Protein AF-A0A2J8AF63-F1 (afdb_monomer_lite)

Organism: NCBI:txid47790

Sequence (154 aa):
MLASYPGVWGAGEDTAMAPLTTGINEMLATKGLSDIGALTGFGRRYLADMRRRSQATGWPANRPPLRIVDKMLRNLWLFGYIQLLLPRSCLVHVVRHPLDAALSCYAQPFGYSGVPWAWRLQHIGEQLRMTHALERHWRAQLPRGRLLTLHYEE

Radius of gyration: 17.06 Å; chains: 1; bounding box: 39×38×44 Å

Structure (mmCIF, N/CA/C/O backbone):
data_AF-A0A2J8AF63-F1
#
_entry.id   AF-A0A2J8AF63-F1
#
loop_
_atom_site.group_PDB
_atom_site.id
_atom_site.type_symbol
_atom_site.label_atom_id
_atom_site.label_alt_id
_atom_site.label_comp_id
_atom_site.label_asym_id
_atom_site.label_entity_id
_atom_site.label_seq_id
_atom_site.pdbx_PDB_ins_code
_atom_site.Cartn_x
_atom_site.Cartn_y
_atom_site.Cartn_z
_atom_site.occupancy
_atom_site.B_iso_or_equiv
_atom_site.auth_seq_id
_atom_site.auth_comp_id
_atom_site.auth_asym_id
_atom_site.auth_atom_id
_atom_site.pdbx_PDB_model_num
ATOM 1 N N . MET A 1 1 ? -8.745 4.596 -15.115 1.00 75.00 1 MET A N 1
ATOM 2 C CA . MET A 1 1 ? -8.096 4.992 -13.839 1.00 75.00 1 MET A CA 1
ATOM 3 C C . MET A 1 1 ? -9.198 5.241 -12.813 1.00 75.00 1 MET A C 1
ATOM 5 O O . MET A 1 1 ? -10.107 5.976 -13.145 1.00 75.00 1 MET A O 1
ATOM 9 N N . LEU A 1 2 ? -9.184 4.658 -11.605 1.00 87.00 2 LEU A N 1
ATOM 10 C CA . LEU A 1 2 ? -10.302 4.816 -10.641 1.00 87.00 2 LEU A CA 1
ATOM 11 C C . LEU A 1 2 ? -10.648 6.283 -10.321 1.00 87.00 2 LEU A C 1
ATOM 13 O O . LEU A 1 2 ? -11.809 6.611 -10.113 1.00 87.00 2 LEU A O 1
ATOM 17 N N . ALA A 1 3 ? -9.651 7.168 -10.338 1.00 88.88 3 ALA A N 1
ATOM 18 C CA . ALA A 1 3 ? -9.828 8.601 -10.113 1.00 88.88 3 ALA A CA 1
ATOM 19 C C . ALA A 1 3 ? -10.622 9.332 -11.217 1.00 88.88 3 ALA A C 1
ATOM 21 O O . ALA A 1 3 ? -10.970 10.490 -11.031 1.00 88.88 3 ALA A O 1
ATOM 22 N N . SER A 1 4 ? -10.930 8.687 -12.352 1.00 90.31 4 SER A N 1
ATOM 23 C CA . SER A 1 4 ? -11.811 9.272 -13.373 1.00 90.31 4 SER A CA 1
ATOM 24 C C . SER A 1 4 ? -13.298 9.177 -13.013 1.00 90.31 4 SER A C 1
ATOM 26 O O . SER A 1 4 ? -14.124 9.770 -13.701 1.00 90.31 4 SER A O 1
ATOM 28 N N . TYR A 1 5 ? -13.663 8.420 -11.972 1.00 94.31 5 TYR A N 1
ATOM 29 C CA . TYR A 1 5 ? -15.052 8.290 -11.535 1.00 94.31 5 TYR A CA 1
ATOM 30 C C . TYR A 1 5 ? -15.469 9.462 -10.629 1.00 94.31 5 TYR A C 1
ATOM 32 O O . TYR A 1 5 ? -14.714 9.831 -9.722 1.00 94.31 5 TYR A O 1
ATOM 40 N N . PRO A 1 6 ? -16.687 10.018 -10.796 1.00 94.44 6 PRO A N 1
ATOM 41 C CA . PRO A 1 6 ? -17.195 11.072 -9.924 1.00 94.44 6 PRO A CA 1
ATOM 42 C C . PRO A 1 6 ? -17.147 10.676 -8.444 1.00 94.44 6 PRO A C 1
ATOM 44 O O . PRO A 1 6 ? -17.550 9.578 -8.062 1.00 94.44 6 PRO A O 1
ATOM 47 N N . GLY A 1 7 ? -16.669 11.583 -7.590 1.00 95.00 7 GLY A N 1
ATOM 48 C CA . GLY A 1 7 ? -16.560 11.316 -6.152 1.00 95.00 7 GLY A CA 1
ATOM 49 C C . GLY A 1 7 ? -15.303 10.543 -5.732 1.00 95.00 7 GLY A C 1
ATOM 50 O O . GLY A 1 7 ? -15.144 10.297 -4.537 1.00 95.00 7 GLY A O 1
ATOM 51 N N . VAL A 1 8 ? -14.415 10.159 -6.656 1.00 96.31 8 VAL A N 1
ATOM 52 C CA . VAL A 1 8 ? -13.168 9.448 -6.341 1.00 96.31 8 VAL A CA 1
ATOM 53 C C . VAL A 1 8 ? -11.982 10.399 -6.426 1.00 96.31 8 VAL A C 1
ATOM 55 O O . VAL A 1 8 ? -11.744 11.021 -7.455 1.00 96.31 8 VAL A O 1
ATOM 58 N N . TRP A 1 9 ? -11.199 10.476 -5.354 1.00 95.94 9 TRP A N 1
ATOM 59 C CA . TRP A 1 9 ? -9.924 11.183 -5.357 1.00 95.94 9 TRP A CA 1
ATOM 60 C C . TRP A 1 9 ? -8.765 10.189 -5.433 1.00 95.94 9 TRP A C 1
ATOM 62 O O . TRP A 1 9 ? -8.661 9.282 -4.606 1.00 95.94 9 TRP A O 1
ATOM 72 N N . GLY A 1 10 ? -7.897 10.356 -6.431 1.00 94.44 10 GLY A N 1
ATOM 73 C CA . GLY A 1 10 ? -6.626 9.644 -6.517 1.00 94.44 10 GLY A CA 1
ATOM 74 C C . GLY A 1 10 ? -5.517 10.461 -5.874 1.00 94.44 10 GLY A C 1
ATOM 75 O O . GLY A 1 10 ? -5.203 11.540 -6.362 1.00 94.44 10 GLY A O 1
ATOM 76 N N . ALA A 1 11 ? -4.897 9.927 -4.824 1.00 92.19 11 ALA A N 1
ATOM 77 C CA . ALA A 1 11 ? -3.795 10.585 -4.126 1.00 92.19 11 ALA A CA 1
ATOM 78 C C . ALA A 1 11 ? -2.475 10.578 -4.922 1.00 92.19 11 ALA A C 1
ATOM 80 O O . ALA A 1 11 ? -1.512 11.220 -4.523 1.00 92.19 11 ALA A O 1
ATOM 81 N N . GLY A 1 12 ? -2.416 9.857 -6.047 1.00 86.06 12 GLY A N 1
ATOM 82 C CA . GLY A 1 12 ? -1.170 9.649 -6.783 1.00 86.06 12 GLY A CA 1
ATOM 83 C C . GLY A 1 12 ? -0.205 8.755 -6.003 1.00 86.06 12 GLY A C 1
ATOM 84 O O . GLY A 1 12 ? -0.650 7.921 -5.216 1.00 86.06 12 GLY A O 1
ATOM 85 N N . GLU A 1 13 ? 1.099 8.922 -6.242 1.00 78.50 13 GLU A N 1
ATOM 86 C CA . GLU A 1 13 ? 2.181 8.176 -5.574 1.00 78.50 13 GLU A CA 1
ATOM 87 C C . GLU A 1 13 ? 2.565 8.790 -4.230 1.00 78.50 13 GLU A C 1
ATOM 89 O O . GLU A 1 13 ? 3.711 9.171 -3.996 1.00 78.50 13 GLU A O 1
ATOM 94 N N . ASP A 1 14 ? 1.579 8.891 -3.347 1.00 73.06 14 ASP A N 1
ATOM 95 C CA . ASP A 1 14 ? 1.712 9.606 -2.089 1.00 73.06 14 ASP A CA 1
ATOM 96 C C . ASP A 1 14 ? 1.568 8.672 -0.888 1.00 73.06 14 ASP A C 1
ATOM 98 O O . ASP A 1 14 ? 0.550 8.019 -0.671 1.00 73.06 14 ASP A O 1
ATOM 102 N N . THR A 1 15 ? 2.630 8.600 -0.097 1.00 71.31 15 THR A N 1
ATOM 103 C CA . THR A 1 15 ? 2.871 7.527 0.864 1.00 71.31 15 THR A CA 1
ATOM 104 C C . THR A 1 15 ? 2.406 7.953 2.254 1.00 71.31 15 THR A C 1
ATOM 106 O O . THR A 1 15 ? 3.199 7.978 3.187 1.00 71.31 15 THR A O 1
ATOM 109 N N . ALA A 1 16 ? 1.138 8.309 2.457 1.00 88.44 16 ALA A N 1
ATOM 110 C CA . ALA A 1 16 ? 0.694 8.729 3.797 1.00 88.44 16 ALA A CA 1
ATOM 111 C C . ALA A 1 16 ? 0.795 7.599 4.848 1.00 88.44 16 ALA A C 1
ATOM 113 O O . ALA A 1 16 ? 0.809 7.860 6.050 1.00 88.44 16 ALA A O 1
ATOM 114 N N . MET A 1 17 ? 0.900 6.337 4.410 1.00 91.69 17 MET A N 1
ATOM 115 C CA . MET A 1 17 ? 1.058 5.179 5.295 1.00 91.69 17 MET A CA 1
ATOM 116 C C . MET A 1 17 ? 2.491 5.010 5.824 1.00 91.69 17 MET A C 1
ATOM 118 O O . MET A 1 17 ? 2.672 4.727 7.006 1.00 91.69 17 MET A O 1
ATOM 122 N N . ALA A 1 18 ? 3.517 5.188 4.983 1.00 90.06 18 ALA A N 1
ATOM 123 C CA . ALA A 1 18 ? 4.900 4.875 5.361 1.00 90.06 18 ALA A CA 1
ATOM 124 C C . ALA A 1 18 ? 5.425 5.705 6.558 1.00 90.06 18 ALA A C 1
ATOM 126 O O . ALA A 1 18 ? 6.013 5.115 7.456 1.00 90.06 18 ALA A O 1
ATOM 127 N N . PRO A 1 19 ? 5.159 7.021 6.678 1.00 91.56 19 PRO A N 1
ATOM 128 C CA . PRO A 1 19 ? 5.552 7.804 7.851 1.00 91.56 19 PRO A CA 1
ATOM 129 C C . PRO A 1 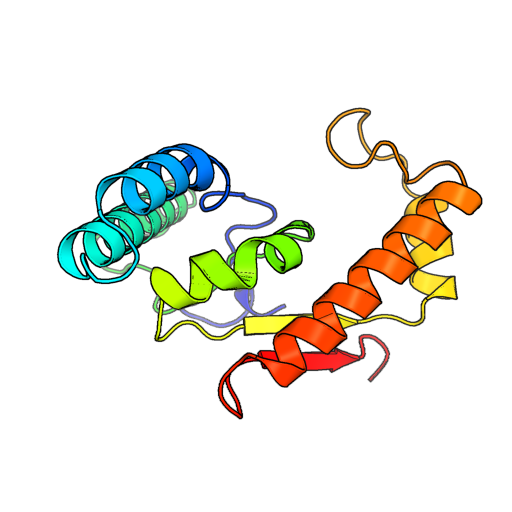19 ? 4.942 7.316 9.171 1.00 91.56 19 PRO A C 1
ATOM 131 O O . PRO A 1 19 ? 5.455 7.635 10.239 1.00 91.56 19 PRO A O 1
ATOM 134 N N . LEU A 1 20 ? 3.847 6.549 9.126 1.00 93.69 20 LEU A N 1
ATOM 135 C CA . LEU A 1 20 ? 3.208 6.023 10.329 1.00 93.69 20 LEU A CA 1
ATOM 136 C C . LEU A 1 20 ? 3.881 4.743 10.839 1.00 93.69 20 LEU A C 1
ATOM 138 O O . LEU A 1 20 ? 3.693 4.407 12.007 1.00 93.69 20 LEU A O 1
ATOM 142 N N . THR A 1 21 ? 4.659 4.031 10.013 1.00 93.38 21 THR A N 1
ATOM 143 C CA . THR A 1 21 ? 5.142 2.678 10.345 1.00 93.38 21 THR A CA 1
ATOM 144 C C . THR A 1 21 ? 6.043 2.650 11.569 1.00 93.38 21 THR A C 1
ATOM 146 O O . THR A 1 21 ? 5.925 1.726 12.366 1.00 93.38 21 THR A O 1
ATOM 149 N N . THR A 1 22 ? 6.893 3.663 11.770 1.00 94.56 22 THR A N 1
ATOM 150 C CA . THR A 1 22 ? 7.767 3.746 12.954 1.00 94.56 22 THR A CA 1
ATOM 151 C C . THR A 1 22 ? 6.946 3.795 14.239 1.00 94.56 22 THR A C 1
ATOM 153 O O . THR A 1 22 ? 7.096 2.928 15.095 1.00 94.56 22 THR A O 1
ATOM 156 N N . GLY A 1 23 ? 5.995 4.730 14.332 1.00 95.25 23 GLY A N 1
ATOM 157 C CA . GLY A 1 23 ? 5.140 4.846 15.515 1.00 95.25 23 GLY A CA 1
ATOM 158 C C . GLY A 1 23 ? 4.220 3.637 15.708 1.00 95.25 23 GLY A C 1
ATOM 159 O O . GLY A 1 23 ? 3.923 3.261 16.840 1.00 95.25 23 GLY A O 1
ATOM 160 N N . ILE A 1 24 ? 3.772 2.997 14.619 1.00 95.38 24 ILE A N 1
ATOM 161 C CA . ILE A 1 24 ? 3.006 1.747 14.718 1.00 95.38 24 ILE A CA 1
ATOM 162 C C . ILE A 1 24 ? 3.887 0.640 15.303 1.00 95.38 24 ILE A C 1
ATOM 164 O O . ILE A 1 24 ? 3.432 -0.065 16.195 1.00 95.38 24 ILE A O 1
ATOM 168 N N . ASN A 1 25 ? 5.133 0.500 14.849 1.00 95.94 25 ASN A N 1
ATOM 169 C CA . ASN A 1 25 ? 6.056 -0.517 15.353 1.00 95.94 25 ASN A CA 1
ATOM 170 C C . ASN A 1 25 ? 6.389 -0.312 16.831 1.00 95.94 25 ASN A C 1
ATOM 172 O O . ASN A 1 25 ? 6.358 -1.276 17.589 1.00 95.94 25 ASN A O 1
ATOM 176 N N . GLU A 1 26 ? 6.637 0.925 17.260 1.00 96.12 26 GLU A N 1
ATOM 177 C CA . GLU A 1 26 ? 6.834 1.255 18.678 1.00 96.12 26 GLU A CA 1
ATOM 178 C C . GLU A 1 26 ? 5.602 0.895 19.518 1.00 96.12 26 GLU A C 1
ATOM 180 O O . GLU A 1 26 ? 5.709 0.285 20.585 1.00 96.12 26 GLU A O 1
ATOM 185 N N . MET A 1 27 ? 4.411 1.225 19.015 1.00 95.25 27 MET A N 1
ATOM 186 C CA . MET A 1 27 ? 3.157 0.880 19.677 1.00 95.25 27 MET A CA 1
ATOM 187 C C . MET A 1 27 ? 2.967 -0.641 19.762 1.00 95.25 27 MET A C 1
ATOM 189 O O . MET A 1 27 ? 2.658 -1.155 20.834 1.00 95.25 27 MET A O 1
ATOM 193 N N . LEU A 1 28 ? 3.212 -1.378 18.677 1.00 94.81 28 LEU A N 1
ATOM 194 C CA . LEU A 1 28 ? 3.114 -2.839 18.655 1.00 94.81 28 LEU A CA 1
ATOM 195 C C . LEU A 1 28 ? 4.137 -3.502 19.584 1.00 94.81 28 LEU A C 1
ATOM 197 O O . LEU A 1 28 ? 3.799 -4.478 20.246 1.00 94.81 28 LEU A O 1
ATOM 201 N N . ALA A 1 29 ? 5.357 -2.970 19.670 1.00 95.12 29 ALA A N 1
ATOM 202 C CA . ALA A 1 29 ? 6.404 -3.501 20.540 1.00 95.12 29 ALA A CA 1
ATOM 203 C C . ALA A 1 29 ? 6.082 -3.325 22.031 1.00 95.12 29 ALA A C 1
ATOM 205 O O . ALA A 1 29 ? 6.464 -4.157 22.848 1.00 95.12 29 ALA A O 1
ATOM 206 N N . THR A 1 30 ? 5.376 -2.250 22.389 1.00 94.50 30 THR A N 1
ATOM 207 C CA . THR A 1 30 ? 5.062 -1.919 23.788 1.00 94.50 30 THR A CA 1
ATOM 208 C C . THR A 1 30 ? 3.711 -2.454 24.248 1.00 94.50 30 THR A C 1
ATOM 210 O O . THR A 1 30 ? 3.566 -2.831 25.408 1.00 94.50 30 THR A O 1
ATOM 213 N N . LYS A 1 31 ? 2.715 -2.488 23.359 1.00 92.25 31 LYS A N 1
ATOM 214 C CA . LYS A 1 31 ? 1.321 -2.804 23.706 1.00 92.25 31 LYS A CA 1
ATOM 215 C C . LYS A 1 31 ? 0.749 -4.027 22.995 1.00 92.25 31 LYS A C 1
ATOM 217 O O . LYS A 1 31 ? -0.324 -4.500 23.368 1.00 92.25 31 LYS A O 1
ATOM 222 N N . GLY A 1 32 ? 1.438 -4.535 21.976 1.00 92.44 32 GLY A N 1
ATOM 223 C CA . GLY A 1 32 ? 0.968 -5.652 21.166 1.00 92.44 32 GLY A CA 1
ATOM 224 C C . GLY A 1 32 ? -0.233 -5.316 20.277 1.00 92.44 32 GLY A C 1
ATOM 225 O O . GLY A 1 32 ? -0.669 -4.173 20.148 1.00 92.44 32 GLY A O 1
ATOM 226 N N . LEU A 1 33 ? -0.780 -6.354 19.642 1.00 91.94 33 LEU A N 1
ATOM 227 C CA . LEU A 1 33 ? -1.899 -6.244 18.695 1.00 91.94 33 LEU A CA 1
ATOM 228 C C . LEU A 1 33 ? -3.267 -6.043 19.371 1.00 91.94 33 LEU A C 1
ATOM 230 O O . LEU A 1 33 ? -4.237 -5.714 18.692 1.00 91.94 33 LEU A O 1
ATOM 234 N N . SER A 1 34 ? -3.364 -6.245 20.687 1.00 92.50 34 SER A N 1
ATOM 235 C CA . SER A 1 34 ? -4.621 -6.152 21.438 1.00 92.50 34 SER A CA 1
ATOM 236 C C . SER A 1 34 ? -5.081 -4.717 21.708 1.00 92.50 34 SER A C 1
ATOM 238 O O . SER A 1 34 ? -6.255 -4.516 22.018 1.00 92.50 34 SER A O 1
ATOM 240 N N . ASP A 1 35 ? -4.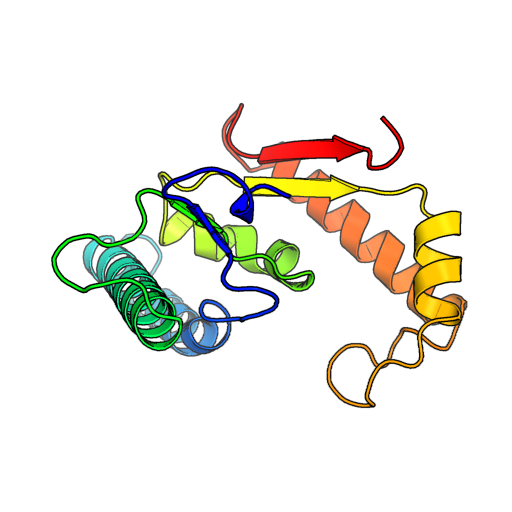210 -3.707 21.572 1.00 93.50 35 ASP A N 1
ATOM 241 C CA . ASP A 1 35 ? -4.606 -2.297 21.710 1.00 93.50 35 ASP A CA 1
ATOM 242 C C . ASP A 1 35 ? -5.294 -1.786 20.426 1.00 93.50 35 ASP A C 1
ATOM 244 O O . ASP A 1 35 ? -4.750 -1.026 19.617 1.00 93.50 35 ASP A O 1
ATOM 248 N N . ILE A 1 36 ? -6.547 -2.214 20.248 1.00 92.00 36 ILE A N 1
ATOM 249 C CA . ILE A 1 36 ? -7.413 -1.819 19.127 1.00 92.00 36 ILE A CA 1
ATOM 250 C C . ILE A 1 36 ? -7.619 -0.295 19.101 1.00 92.00 36 ILE A C 1
ATOM 252 O O . ILE A 1 36 ? -7.743 0.301 18.025 1.00 92.00 36 ILE A O 1
ATOM 256 N N . GLY A 1 37 ? -7.639 0.354 20.271 1.00 94.44 37 GLY A N 1
ATOM 257 C CA . GLY A 1 37 ? -7.785 1.803 20.395 1.00 94.44 37 GLY A CA 1
ATOM 258 C C . GLY A 1 37 ? -6.616 2.547 19.754 1.00 94.44 37 GLY A C 1
ATOM 259 O O . GLY A 1 37 ? -6.831 3.463 18.952 1.00 94.44 37 GLY A O 1
ATOM 260 N N . ALA A 1 38 ? -5.386 2.112 20.033 1.00 94.62 38 ALA A N 1
ATOM 261 C CA . ALA A 1 38 ? -4.187 2.677 19.428 1.00 94.62 38 ALA A CA 1
ATOM 262 C C . ALA A 1 38 ? -4.142 2.453 17.909 1.00 94.62 38 ALA A C 1
ATOM 264 O O . ALA A 1 38 ? -3.921 3.415 17.164 1.00 94.62 38 ALA A O 1
ATOM 265 N N . LEU A 1 39 ? -4.426 1.234 17.433 1.00 94.75 39 LEU A N 1
ATOM 266 C CA . LEU A 1 39 ? -4.504 0.913 15.998 1.00 94.75 39 LEU A CA 1
ATOM 267 C C . LEU A 1 39 ? -5.540 1.781 15.269 1.00 94.75 39 LEU A C 1
ATOM 269 O O . LEU A 1 39 ? -5.240 2.405 14.247 1.00 94.75 39 LEU A O 1
ATOM 273 N N . THR A 1 40 ? -6.737 1.903 15.847 1.00 94.81 40 THR A N 1
ATOM 274 C CA . THR A 1 40 ? -7.801 2.775 15.328 1.00 94.81 40 THR A CA 1
ATOM 275 C C . THR A 1 40 ? -7.353 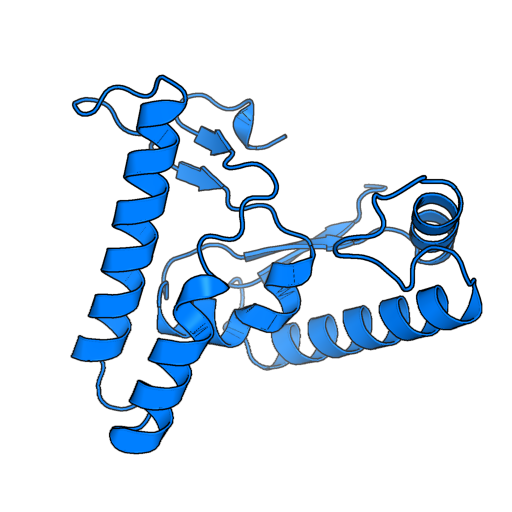4.238 15.304 1.00 94.81 40 THR A C 1
ATOM 277 O O . THR A 1 40 ? -7.660 4.973 14.363 1.00 94.81 40 THR A O 1
ATOM 280 N N . GLY A 1 41 ? -6.592 4.674 16.310 1.00 96.38 41 GLY A N 1
ATOM 281 C CA . GLY A 1 41 ? -5.988 6.003 16.366 1.00 96.38 41 GLY A CA 1
ATOM 282 C C . GLY A 1 41 ? -5.052 6.284 15.187 1.00 96.38 41 GLY A C 1
ATOM 283 O O . GLY A 1 41 ? -5.161 7.342 14.564 1.00 96.38 41 GLY A O 1
ATOM 284 N N . PHE A 1 42 ? -4.181 5.336 14.826 1.00 97.00 42 PHE A N 1
ATOM 285 C CA . PHE A 1 42 ? -3.337 5.459 13.632 1.00 97.00 42 PHE A CA 1
ATOM 286 C C . PHE A 1 42 ? -4.161 5.495 12.339 1.00 97.00 42 PHE A C 1
ATOM 288 O O . PHE A 1 42 ? -3.917 6.359 11.496 1.00 97.00 42 PHE A O 1
ATOM 295 N N . GLY A 1 43 ? -5.176 4.634 12.201 1.00 96.56 43 GLY A N 1
ATOM 296 C CA . GLY A 1 43 ? -6.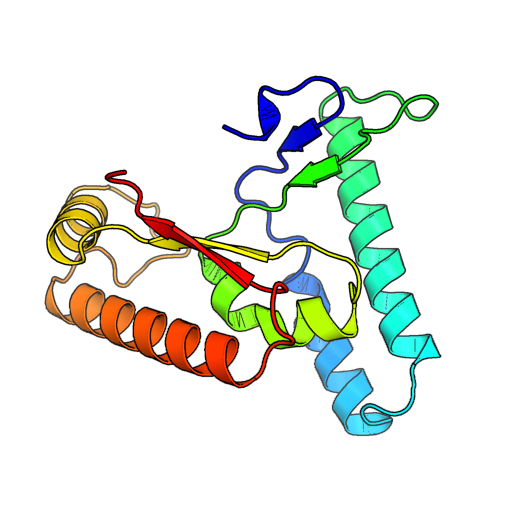082 4.653 11.046 1.00 96.56 43 GLY A CA 1
ATOM 297 C C . GLY A 1 43 ? -6.798 5.999 10.879 1.00 96.56 43 GLY A C 1
ATOM 298 O O . GLY A 1 43 ? -6.868 6.546 9.777 1.00 96.56 43 GLY A O 1
ATOM 299 N N . ARG A 1 44 ? -7.260 6.603 11.984 1.00 96.31 44 ARG A N 1
ATOM 300 C CA . ARG A 1 44 ? -7.856 7.951 11.980 1.00 96.31 44 ARG A CA 1
ATOM 301 C C . ARG A 1 44 ? -6.857 9.025 11.554 1.00 96.31 44 ARG A C 1
ATOM 303 O O . ARG A 1 44 ? -7.231 9.897 10.775 1.00 96.31 44 ARG A O 1
ATOM 310 N N . ARG A 1 45 ? -5.604 8.962 12.025 1.00 96.50 45 ARG A N 1
ATOM 311 C CA . ARG A 1 45 ? -4.546 9.901 11.608 1.00 96.50 45 ARG A CA 1
ATOM 312 C C . ARG A 1 45 ? -4.252 9.802 10.115 1.00 96.50 45 ARG A C 1
ATOM 314 O O . ARG A 1 45 ? -4.218 10.837 9.457 1.00 96.50 45 ARG A O 1
ATOM 321 N N . TYR A 1 46 ? -4.125 8.584 9.588 1.00 96.44 46 TYR A N 1
ATOM 322 C CA . TYR A 1 46 ? -3.971 8.347 8.152 1.00 96.44 46 TYR A CA 1
ATOM 323 C C . TYR A 1 46 ? -5.130 8.969 7.357 1.00 96.44 46 TYR A C 1
ATOM 325 O O . TYR A 1 46 ? -4.911 9.770 6.454 1.00 96.44 46 TYR A O 1
ATOM 333 N N . LEU A 1 47 ? -6.382 8.676 7.733 1.00 95.12 47 LEU A N 1
ATOM 334 C CA . LEU A 1 47 ? -7.556 9.205 7.029 1.00 95.12 47 LEU A CA 1
ATOM 335 C C . LEU A 1 47 ? -7.669 10.731 7.126 1.00 95.12 47 LEU A C 1
ATOM 337 O O . LEU A 1 47 ? -8.094 11.373 6.166 1.00 95.12 47 LEU A O 1
ATOM 341 N N . ALA A 1 48 ? -7.310 11.318 8.268 1.00 94.81 48 ALA A N 1
ATOM 342 C CA . ALA A 1 48 ? -7.276 12.766 8.432 1.00 94.81 48 ALA A CA 1
ATOM 343 C C . ALA A 1 48 ? -6.237 13.406 7.501 1.00 94.81 48 ALA A C 1
ATOM 345 O O . ALA A 1 48 ? -6.535 14.419 6.871 1.00 94.81 48 ALA A O 1
ATOM 346 N N . ASP A 1 49 ? -5.056 12.798 7.369 1.00 95.31 49 ASP A N 1
ATOM 347 C CA . ASP A 1 49 ? -4.016 13.269 6.455 1.00 95.31 49 ASP A CA 1
ATOM 348 C C . ASP A 1 49 ? -4.449 13.179 4.989 1.00 95.31 49 ASP A C 1
ATOM 350 O O . ASP A 1 49 ? -4.408 14.174 4.269 1.00 95.31 49 ASP A O 1
ATOM 354 N N . MET A 1 50 ? -4.993 12.033 4.576 1.00 95.56 50 MET A N 1
ATOM 355 C CA . MET A 1 50 ? -5.508 11.848 3.217 1.00 95.56 50 MET A CA 1
ATOM 356 C C . MET A 1 50 ? -6.640 12.828 2.883 1.00 95.56 50 MET A C 1
ATOM 358 O O . MET A 1 50 ? -6.698 13.358 1.776 1.00 95.56 50 MET A O 1
ATOM 362 N N . ARG A 1 51 ? -7.521 13.140 3.844 1.00 94.69 51 ARG A N 1
ATOM 363 C CA . ARG A 1 51 ? -8.563 14.163 3.660 1.00 94.69 51 ARG A CA 1
ATOM 364 C C . ARG A 1 51 ? -7.972 15.557 3.477 1.00 94.69 51 ARG A C 1
ATOM 366 O O . ARG A 1 51 ? -8.388 16.247 2.549 1.00 94.69 51 ARG A O 1
ATOM 373 N N . ARG A 1 52 ? -6.995 15.959 4.298 1.00 94.69 52 ARG A N 1
ATOM 374 C CA . ARG A 1 52 ? -6.307 17.253 4.131 1.00 94.69 52 ARG A CA 1
ATOM 375 C C . ARG A 1 52 ? -5.649 17.362 2.758 1.00 94.69 52 ARG A C 1
ATOM 377 O O . ARG A 1 52 ? -5.809 18.374 2.085 1.00 94.69 52 ARG A O 1
ATOM 384 N N . ARG A 1 53 ? -4.969 16.305 2.310 1.00 94.31 53 ARG A N 1
ATOM 385 C CA . ARG A 1 53 ? -4.351 16.254 0.977 1.00 94.31 53 ARG A CA 1
ATOM 386 C C . ARG A 1 53 ? -5.391 16.378 -0.134 1.00 94.31 53 ARG A C 1
ATOM 388 O O . ARG A 1 53 ? -5.207 17.179 -1.042 1.00 94.31 53 ARG A O 1
ATOM 395 N N . SER A 1 54 ? -6.527 15.684 -0.021 1.00 95.56 54 SER A N 1
ATOM 396 C CA . SER A 1 54 ? -7.617 15.832 -0.995 1.00 95.56 54 SER A CA 1
ATOM 397 C C . SER A 1 54 ? -8.111 17.278 -1.093 1.00 95.56 54 SER A C 1
ATOM 399 O O . SER A 1 54 ? -8.300 17.791 -2.198 1.00 95.56 54 SER A O 1
ATOM 401 N N . GLN A 1 55 ? -8.224 17.972 0.044 1.00 95.50 55 GLN A N 1
ATOM 402 C CA . GLN A 1 55 ? -8.636 19.374 0.087 1.00 95.50 55 GLN A CA 1
ATOM 403 C C . GLN A 1 55 ? -7.617 20.298 -0.575 1.00 95.50 55 GLN A C 1
ATOM 405 O O . GLN A 1 55 ? -8.001 21.173 -1.347 1.00 95.50 55 GLN A O 1
ATOM 410 N N . ALA A 1 56 ? -6.323 20.055 -0.353 1.00 94.25 56 ALA A N 1
ATOM 411 C CA . ALA A 1 56 ? -5.249 20.799 -1.009 1.00 94.25 56 ALA A CA 1
ATOM 412 C C . ALA A 1 56 ? -5.266 20.648 -2.544 1.00 94.25 56 ALA A C 1
ATOM 414 O O . ALA A 1 56 ? -4.789 21.529 -3.251 1.00 94.25 56 ALA A O 1
ATOM 415 N N . THR A 1 57 ? -5.859 19.569 -3.066 1.00 92.94 57 THR A N 1
ATOM 416 C CA . THR A 1 57 ? -6.066 19.356 -4.512 1.00 92.94 57 THR A CA 1
ATOM 417 C C . THR A 1 57 ? -7.421 19.856 -5.035 1.00 92.94 57 THR A C 1
ATOM 419 O O . THR A 1 57 ? -7.797 19.539 -6.161 1.00 92.94 57 THR A O 1
ATOM 422 N N . GLY A 1 58 ? -8.169 20.622 -4.233 1.00 94.00 58 GLY A N 1
ATOM 423 C CA . GLY A 1 58 ? -9.411 21.281 -4.651 1.00 94.00 58 GLY A CA 1
ATOM 424 C C . GLY A 1 58 ? -10.711 20.600 -4.213 1.00 94.00 58 GLY A C 1
ATOM 425 O O . GLY A 1 58 ? -11.786 21.070 -4.584 1.00 94.00 58 GLY A O 1
ATOM 426 N N . TRP A 1 59 ? -10.665 19.527 -3.411 1.00 95.44 59 TRP A N 1
ATOM 427 C CA . TRP A 1 59 ? -11.889 18.948 -2.841 1.00 95.44 59 TRP A CA 1
ATOM 428 C C . TRP A 1 59 ? -12.428 19.811 -1.691 1.00 95.44 59 TRP A C 1
ATOM 430 O O . TRP A 1 59 ? -11.721 20.051 -0.713 1.00 95.44 59 TRP A O 1
ATOM 440 N N . PRO A 1 60 ? -13.688 20.262 -1.733 1.00 94.44 60 PRO A N 1
ATOM 441 C CA . PRO A 1 60 ? -14.215 21.133 -0.693 1.00 94.44 60 PRO A CA 1
ATOM 442 C C . PRO A 1 60 ? -14.480 20.358 0.608 1.00 94.44 60 PRO A C 1
ATOM 444 O O . PRO A 1 60 ? -14.922 19.208 0.604 1.00 94.44 60 PRO A O 1
ATOM 447 N N . ALA A 1 61 ? -14.246 21.001 1.756 1.00 91.44 61 ALA A N 1
ATOM 448 C CA . ALA A 1 61 ? -14.372 20.358 3.067 1.00 91.44 61 ALA A CA 1
ATO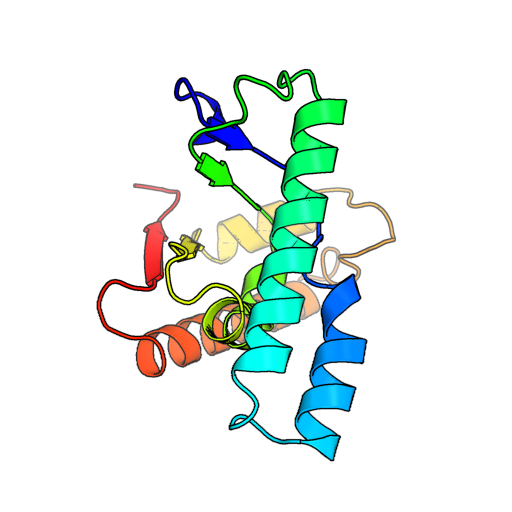M 449 C C . ALA A 1 61 ? -15.801 19.877 3.387 1.00 91.44 61 ALA A C 1
ATOM 451 O O . ALA A 1 61 ? -15.969 18.861 4.059 1.00 91.44 61 ALA A O 1
ATOM 452 N N . ASN A 1 62 ? -16.821 20.575 2.879 1.00 94.06 62 ASN A N 1
ATOM 453 C CA . ASN A 1 62 ? -18.233 20.214 3.034 1.00 94.06 62 ASN A CA 1
ATOM 454 C C . ASN A 1 62 ? -18.705 19.126 2.049 1.00 94.06 62 ASN A C 1
ATOM 456 O O . ASN A 1 62 ? -19.805 18.601 2.205 1.00 94.06 62 ASN A O 1
ATOM 460 N N . ARG A 1 63 ? -17.891 18.770 1.049 1.00 94.50 63 ARG A N 1
ATOM 461 C CA . ARG A 1 63 ? -18.167 17.690 0.095 1.00 94.50 63 ARG A CA 1
ATOM 462 C C . ARG A 1 63 ? -16.863 16.945 -0.236 1.00 94.50 63 ARG A C 1
ATOM 464 O O . ARG A 1 63 ? -16.355 17.059 -1.353 1.00 94.50 63 ARG A O 1
ATOM 471 N N . PRO A 1 64 ? -16.305 16.197 0.736 1.00 94.56 64 PRO A N 1
ATOM 472 C CA . PRO A 1 64 ? -15.084 15.424 0.536 1.00 94.56 64 PRO A CA 1
ATOM 473 C C . PRO A 1 64 ? -15.310 14.273 -0.459 1.00 94.56 64 PRO A C 1
ATOM 475 O O . PRO A 1 64 ? -16.459 13.898 -0.724 1.00 94.56 64 PRO A O 1
ATOM 478 N N . PRO A 1 65 ? -14.234 13.662 -0.985 1.00 95.94 65 PRO A N 1
ATOM 479 C CA . PRO A 1 65 ? -14.365 12.514 -1.871 1.00 95.94 65 PRO A CA 1
ATOM 480 C C . PRO A 1 65 ? -15.051 11.334 -1.170 1.00 95.94 65 PRO A C 1
ATOM 482 O O . PRO A 1 65 ? -14.793 11.028 -0.004 1.00 95.94 65 PRO A O 1
ATOM 485 N N . LEU A 1 66 ? -15.907 10.632 -1.915 1.00 95.50 66 LEU A N 1
ATOM 486 C CA . LEU A 1 66 ? -16.600 9.415 -1.482 1.00 95.50 66 LEU A CA 1
ATOM 487 C C . LEU A 1 66 ? -15.643 8.222 -1.362 1.00 95.50 66 LEU A C 1
ATOM 489 O O . LEU A 1 66 ? -15.890 7.287 -0.589 1.00 95.50 66 LEU A O 1
ATOM 493 N N . ARG A 1 67 ? -14.568 8.226 -2.158 1.00 95.19 67 ARG A N 1
ATOM 494 C CA . ARG A 1 67 ? -13.503 7.219 -2.153 1.00 95.19 67 ARG A CA 1
ATOM 495 C C . ARG A 1 67 ? -12.147 7.890 -2.320 1.00 95.19 67 ARG A C 1
ATOM 497 O O . ARG A 1 67 ? -11.996 8.807 -3.119 1.00 95.19 67 ARG A O 1
ATOM 504 N N . ILE A 1 68 ? -11.167 7.381 -1.585 1.00 94.75 68 ILE A N 1
ATOM 505 C CA . ILE A 1 68 ? -9.767 7.789 -1.669 1.00 94.75 68 ILE A CA 1
ATOM 506 C C . ILE A 1 68 ? -8.981 6.602 -2.214 1.00 94.75 68 ILE A C 1
ATOM 508 O O . ILE A 1 68 ? -9.113 5.493 -1.695 1.00 94.75 68 ILE A O 1
ATOM 512 N N . VAL A 1 69 ? -8.181 6.839 -3.248 1.00 94.44 69 VAL A N 1
ATOM 513 C CA . VAL A 1 69 ? -7.280 5.846 -3.835 1.00 94.44 69 VAL A CA 1
ATOM 514 C C . VAL A 1 69 ? -5.848 6.246 -3.509 1.00 94.44 69 VAL A C 1
ATOM 516 O O . VAL A 1 69 ? -5.322 7.198 -4.080 1.00 94.44 69 VAL A O 1
ATOM 519 N N . ASP A 1 70 ? -5.231 5.506 -2.592 1.00 93.56 70 ASP A N 1
ATOM 520 C CA . ASP A 1 70 ? -3.795 5.559 -2.305 1.00 93.56 70 ASP A CA 1
ATOM 521 C C . ASP A 1 70 ? -3.081 4.573 -3.237 1.00 93.56 70 ASP A C 1
ATOM 523 O O . ASP A 1 70 ? -3.218 3.352 -3.101 1.00 93.56 70 ASP A O 1
ATOM 527 N N . LYS A 1 71 ? -2.383 5.106 -4.242 1.00 90.44 71 LYS A N 1
ATOM 528 C CA . LYS A 1 71 ? -1.705 4.318 -5.272 1.00 90.44 71 LYS A CA 1
ATOM 529 C C . LYS A 1 71 ? -0.214 4.435 -5.055 1.00 90.44 71 LYS A C 1
ATOM 531 O O . LYS A 1 71 ? 0.407 5.398 -5.475 1.00 90.44 71 LYS A O 1
ATOM 536 N N . MET A 1 72 ? 0.399 3.404 -4.499 1.00 88.75 72 MET A N 1
ATOM 537 C CA . MET A 1 72 ? 1.842 3.403 -4.335 1.00 88.75 72 MET A CA 1
ATOM 538 C C . MET A 1 72 ? 2.407 2.001 -4.511 1.00 88.75 72 MET A C 1
ATOM 540 O O . MET A 1 72 ? 1.933 1.053 -3.886 1.00 88.75 72 MET A O 1
ATOM 544 N N . LEU A 1 73 ? 3.458 1.875 -5.327 1.00 86.00 73 LEU A N 1
ATOM 545 C CA . LEU A 1 73 ? 4.090 0.584 -5.612 1.00 86.00 73 LEU A CA 1
ATOM 546 C C . LEU A 1 73 ? 4.521 -0.134 -4.324 1.00 86.00 73 LEU A C 1
ATOM 548 O O . LEU A 1 73 ? 4.347 -1.343 -4.193 1.00 86.00 73 LEU A O 1
ATOM 552 N N . ARG A 1 74 ? 5.022 0.620 -3.336 1.00 87.69 74 ARG A N 1
ATOM 553 C CA . ARG A 1 74 ? 5.512 0.064 -2.067 1.00 87.69 74 ARG A CA 1
ATOM 554 C C . ARG A 1 74 ? 4.413 -0.314 -1.066 1.00 87.69 74 ARG A C 1
ATOM 556 O O . ARG A 1 74 ? 4.733 -0.891 -0.029 1.00 87.69 74 ARG A O 1
ATOM 563 N N . ASN A 1 75 ? 3.132 -0.079 -1.364 1.00 91.62 75 ASN A N 1
ATOM 564 C CA . ASN A 1 75 ? 2.051 -0.451 -0.444 1.00 91.62 75 ASN A CA 1
ATOM 565 C C . ASN A 1 75 ? 1.965 -1.967 -0.218 1.00 91.62 75 ASN A C 1
ATOM 567 O O . ASN A 1 75 ? 1.535 -2.375 0.856 1.00 91.62 75 ASN A O 1
ATOM 571 N N . LEU A 1 76 ? 2.440 -2.802 -1.154 1.00 92.44 76 LEU A N 1
ATOM 572 C CA . LEU A 1 76 ? 2.475 -4.263 -0.989 1.00 92.44 76 LEU A CA 1
ATOM 573 C C . LEU A 1 76 ? 3.247 -4.709 0.269 1.00 92.44 76 LEU A C 1
ATOM 575 O O . LEU A 1 76 ? 2.849 -5.663 0.931 1.00 92.44 76 LEU A O 1
ATOM 579 N N . TRP A 1 77 ? 4.316 -4.001 0.643 1.00 92.50 77 TRP A N 1
ATOM 580 C CA . TRP A 1 77 ? 5.079 -4.272 1.870 1.00 92.50 77 TRP A CA 1
ATOM 581 C C . TRP A 1 77 ? 4.318 -3.862 3.134 1.00 92.50 77 TRP A C 1
ATOM 583 O O . TRP A 1 77 ? 4.630 -4.323 4.226 1.00 92.50 77 TRP A O 1
ATOM 593 N N . LEU A 1 78 ? 3.312 -3.000 2.987 1.00 93.94 78 LEU A N 1
ATOM 594 C CA . LEU A 1 78 ? 2.559 -2.402 4.082 1.00 93.94 78 LEU A CA 1
ATOM 595 C C . LEU A 1 78 ? 1.155 -2.994 4.242 1.00 93.94 78 LEU A C 1
ATOM 597 O O . LEU A 1 78 ? 0.397 -2.518 5.085 1.00 93.94 78 LEU A O 1
ATOM 601 N N . PHE A 1 79 ? 0.788 -4.030 3.478 1.00 94.06 79 PHE A N 1
ATOM 602 C CA . PHE A 1 79 ? -0.552 -4.626 3.541 1.00 94.06 79 PHE A CA 1
ATOM 603 C C . PHE A 1 79 ? -0.927 -5.075 4.955 1.00 94.06 79 PHE A C 1
ATOM 605 O O . PHE A 1 79 ? -2.049 -4.804 5.373 1.00 94.06 79 PHE A O 1
ATOM 612 N N . GLY A 1 80 ? 0.001 -5.652 5.724 1.00 92.56 80 GLY A N 1
ATOM 613 C CA . GLY A 1 80 ? -0.234 -5.995 7.132 1.00 92.56 80 GLY A CA 1
ATOM 614 C C . GLY A 1 80 ? -0.671 -4.791 7.974 1.00 92.56 80 GLY A C 1
ATOM 615 O O . GLY A 1 80 ? -1.698 -4.851 8.648 1.00 92.56 80 GLY A O 1
ATOM 616 N N . TYR A 1 81 ? 0.032 -3.659 7.867 1.00 94.25 81 TYR A N 1
ATOM 617 C CA . TYR A 1 81 ? -0.374 -2.417 8.532 1.00 94.25 81 TYR A CA 1
ATOM 618 C C . TYR A 1 81 ? -1.732 -1.931 8.021 1.00 94.25 81 TYR A C 1
ATOM 620 O O . TYR A 1 81 ? -2.626 -1.649 8.812 1.00 94.25 81 TYR A O 1
ATOM 628 N N . ILE A 1 82 ? -1.935 -1.888 6.702 1.00 94.19 82 ILE A N 1
ATOM 629 C CA . ILE A 1 82 ? -3.200 -1.426 6.115 1.00 94.19 82 ILE A CA 1
ATOM 630 C C . ILE A 1 82 ? -4.382 -2.267 6.622 1.00 94.19 82 ILE A C 1
ATOM 632 O O . ILE A 1 82 ? -5.446 -1.711 6.894 1.00 94.19 82 ILE A O 1
ATOM 636 N N . GLN A 1 83 ? -4.205 -3.576 6.821 1.00 92.12 83 GLN A N 1
ATOM 637 C CA . GLN A 1 83 ? -5.242 -4.422 7.411 1.00 92.12 83 GLN A CA 1
ATOM 638 C C . GLN A 1 83 ? -5.583 -4.045 8.847 1.00 92.12 83 GLN A C 1
ATOM 640 O O . GLN A 1 83 ? -6.762 -3.950 9.183 1.00 92.12 83 GLN A O 1
ATOM 645 N N . LEU A 1 84 ? -4.567 -3.811 9.674 1.00 92.38 84 LEU A N 1
ATOM 646 C CA . LEU A 1 84 ? -4.754 -3.454 11.077 1.00 92.38 84 LEU A CA 1
ATOM 647 C C . LEU A 1 84 ? -5.393 -2.066 11.236 1.00 92.38 84 LEU A C 1
ATOM 649 O O . LEU A 1 84 ? -6.257 -1.870 12.087 1.00 92.38 84 LEU A O 1
ATOM 653 N N . LEU A 1 85 ? -4.984 -1.099 10.410 1.00 94.56 85 LEU A N 1
ATOM 654 C CA . LEU A 1 85 ? -5.408 0.298 10.525 1.00 94.56 85 LEU A CA 1
ATOM 655 C C . LEU A 1 85 ? -6.724 0.591 9.798 1.00 94.56 85 LEU A C 1
ATOM 657 O O . LEU A 1 85 ? -7.502 1.443 10.228 1.00 94.56 85 LEU A O 1
ATOM 661 N N . LEU A 1 86 ? -6.952 -0.068 8.661 1.00 93.94 86 LEU A N 1
ATOM 662 C CA . LEU A 1 86 ? -8.065 0.191 7.751 1.00 93.94 86 LEU A CA 1
ATOM 663 C C . LEU A 1 86 ? -8.770 -1.127 7.399 1.00 93.94 86 LEU A C 1
ATOM 665 O O . LEU A 1 86 ? -8.828 -1.497 6.219 1.00 93.94 86 LEU A O 1
ATOM 669 N N . PRO A 1 87 ? -9.385 -1.818 8.376 1.00 90.44 87 PRO A N 1
ATOM 670 C CA . PRO A 1 87 ? -9.947 -3.164 8.203 1.00 90.44 87 PRO A CA 1
ATOM 671 C C . PRO A 1 87 ? -11.123 -3.240 7.217 1.00 90.44 87 PRO A C 1
ATOM 673 O O . PRO A 1 87 ? -11.608 -4.324 6.918 1.00 90.44 87 PRO A O 1
ATOM 676 N N . ARG A 1 88 ? -11.585 -2.097 6.685 1.00 90.25 88 ARG A N 1
ATOM 677 C CA . ARG A 1 88 ? -12.635 -2.001 5.654 1.00 90.25 88 ARG A CA 1
ATOM 678 C C . ARG A 1 88 ? -12.138 -1.499 4.290 1.00 90.25 88 ARG A C 1
ATOM 680 O O . ARG A 1 88 ? -12.940 -1.371 3.374 1.00 90.25 88 ARG A O 1
ATOM 687 N N . SER A 1 89 ? -10.843 -1.211 4.131 1.00 92.31 89 SER A N 1
ATOM 688 C CA . SER A 1 89 ? -10.250 -0.772 2.851 1.00 92.31 89 SER A CA 1
ATOM 689 C C . SER A 1 89 ? -10.260 -1.874 1.783 1.00 92.31 89 SER A C 1
ATOM 691 O O . SER A 1 89 ? -10.132 -3.047 2.103 1.00 92.31 89 SER A O 1
ATOM 693 N N . CYS A 1 90 ? -10.405 -1.532 0.507 1.00 92.31 90 CYS A N 1
ATOM 694 C CA . CYS A 1 90 ? -10.200 -2.499 -0.574 1.00 92.31 90 CYS A CA 1
ATOM 695 C C . CYS A 1 90 ? -8.723 -2.476 -0.983 1.00 92.31 90 CYS A C 1
ATOM 697 O O . CYS A 1 90 ? -8.180 -1.392 -1.197 1.00 92.31 90 CYS A O 1
ATOM 699 N N . LEU A 1 91 ? -8.083 -3.644 -1.085 1.00 94.44 91 LEU A N 1
ATOM 700 C CA . LEU A 1 91 ? -6.744 -3.755 -1.655 1.00 94.44 91 LEU A CA 1
ATOM 701 C C . LEU A 1 91 ? -6.855 -4.194 -3.112 1.00 94.44 91 LEU A C 1
ATOM 703 O O . LEU A 1 91 ? -7.431 -5.242 -3.405 1.00 94.44 91 LEU A O 1
ATOM 707 N N . VAL A 1 92 ? -6.272 -3.401 -4.006 1.00 93.94 92 VAL A N 1
ATOM 708 C CA . VAL A 1 92 ? -6.160 -3.721 -5.430 1.00 93.94 92 VAL A CA 1
ATOM 709 C C . VAL A 1 92 ? -4.682 -3.836 -5.771 1.00 93.94 92 VAL A C 1
ATOM 711 O O . VAL A 1 92 ? -3.914 -2.908 -5.522 1.00 93.94 92 VAL A O 1
ATOM 714 N N . HIS A 1 93 ? -4.286 -4.977 -6.323 1.00 94.25 93 HIS A N 1
ATOM 715 C CA . HIS A 1 93 ? -2.927 -5.244 -6.768 1.00 94.25 93 HIS A C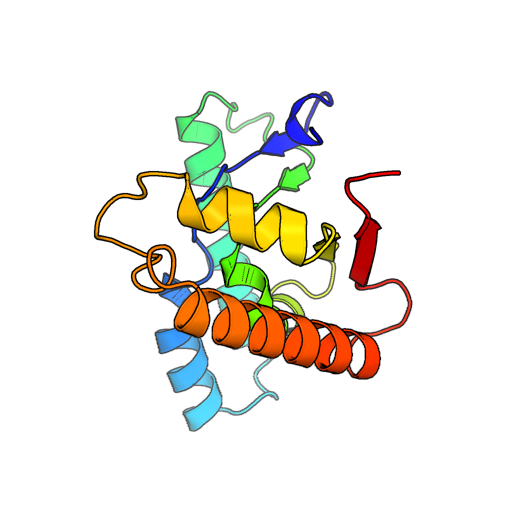A 1
ATOM 716 C C . HIS A 1 93 ? -2.949 -5.505 -8.273 1.00 94.25 93 HIS A C 1
ATOM 718 O O . HIS A 1 93 ? -3.530 -6.480 -8.733 1.00 94.25 93 HIS A O 1
ATOM 724 N N . VAL A 1 94 ? -2.364 -4.599 -9.050 1.00 93.38 94 VAL A N 1
ATOM 725 C CA . VAL A 1 94 ? -2.296 -4.746 -10.506 1.00 93.38 94 VAL A CA 1
ATOM 726 C C . VAL A 1 94 ? -0.951 -5.368 -10.851 1.00 93.38 94 VAL A C 1
ATOM 728 O O . VAL A 1 94 ? 0.088 -4.797 -10.514 1.00 93.38 94 VAL A O 1
ATOM 731 N N . VAL A 1 95 ? -0.979 -6.531 -11.493 1.00 92.38 95 VAL A N 1
ATOM 732 C CA . VAL A 1 95 ? 0.200 -7.241 -11.991 1.00 92.38 95 VAL A CA 1
ATOM 733 C C . VAL A 1 95 ? 0.338 -7.048 -13.490 1.00 92.38 95 VAL A C 1
ATOM 735 O O . VAL A 1 95 ? -0.641 -6.855 -14.200 1.00 92.38 95 VAL A O 1
ATOM 738 N N . ARG A 1 96 ? 1.576 -7.115 -13.959 1.00 93.62 96 ARG A N 1
ATOM 739 C CA . ARG A 1 96 ? 1.945 -7.094 -15.372 1.00 93.62 96 ARG A CA 1
ATOM 740 C C . ARG A 1 96 ? 2.833 -8.301 -15.643 1.00 93.62 96 ARG A C 1
ATOM 742 O O . ARG A 1 96 ? 3.472 -8.802 -14.711 1.00 93.62 96 ARG A O 1
ATOM 749 N N . HIS A 1 97 ? 2.926 -8.736 -16.892 1.00 94.94 97 HIS A N 1
ATOM 750 C CA . HIS A 1 97 ? 3.904 -9.728 -17.305 1.00 94.94 97 HIS A CA 1
ATOM 751 C C . HIS A 1 97 ? 5.317 -9.324 -16.822 1.00 94.94 97 HIS A C 1
ATOM 753 O O . HIS A 1 97 ? 5.725 -8.166 -16.981 1.00 94.94 97 HIS A O 1
ATOM 759 N N . PRO A 1 98 ? 6.089 -10.237 -16.198 1.00 94.31 98 PRO A N 1
ATOM 760 C CA . PRO A 1 98 ? 7.336 -9.877 -15.524 1.00 94.31 98 PRO A CA 1
ATOM 761 C C . PRO A 1 98 ? 8.398 -9.314 -16.472 1.00 94.31 98 PRO A C 1
ATOM 763 O O . PRO A 1 98 ? 9.153 -8.434 -16.063 1.00 94.31 98 PRO A O 1
ATOM 766 N N . LEU A 1 99 ? 8.450 -9.768 -17.731 1.00 94.62 99 LEU A N 1
ATOM 767 C CA . LEU A 1 99 ? 9.388 -9.216 -18.718 1.00 94.62 99 LEU A CA 1
ATOM 768 C C . LEU A 1 99 ? 9.017 -7.784 -19.117 1.00 94.62 99 LEU A C 1
ATOM 770 O O . LEU A 1 99 ? 9.899 -6.936 -19.231 1.00 94.62 99 LEU A O 1
ATOM 774 N N . ASP A 1 100 ? 7.726 -7.489 -19.245 1.00 95.00 100 ASP A N 1
ATOM 775 C CA . ASP A 1 100 ? 7.240 -6.154 -19.585 1.00 95.00 100 ASP A CA 1
ATOM 776 C C . ASP A 1 100 ? 7.486 -5.172 -18.440 1.00 95.00 100 ASP A C 1
ATOM 778 O O . ASP A 1 100 ? 7.940 -4.047 -18.654 1.00 95.00 100 ASP A O 1
ATOM 782 N N . ALA A 1 101 ? 7.220 -5.610 -17.206 1.00 93.38 101 ALA A N 1
ATOM 783 C CA . ALA A 1 101 ? 7.562 -4.857 -16.009 1.00 93.38 101 ALA A CA 1
ATOM 784 C C . ALA A 1 101 ? 9.076 -4.611 -15.924 1.00 93.38 101 ALA A C 1
ATOM 786 O O . ALA A 1 101 ? 9.495 -3.489 -15.645 1.00 93.38 101 ALA A O 1
ATOM 787 N N . ALA A 1 102 ? 9.898 -5.628 -16.206 1.00 94.81 102 ALA A N 1
ATOM 788 C CA . ALA A 1 102 ? 11.349 -5.497 -16.162 1.00 94.81 102 ALA A CA 1
ATOM 789 C C . ALA A 1 102 ? 11.873 -4.492 -17.191 1.00 94.81 102 ALA A C 1
ATOM 791 O O . ALA A 1 102 ? 12.648 -3.604 -16.834 1.00 94.81 102 ALA A O 1
ATOM 792 N N . LEU A 1 103 ? 11.418 -4.598 -18.442 1.00 94.81 103 LEU A N 1
ATOM 793 C CA . LEU A 1 103 ? 11.802 -3.684 -19.513 1.00 94.81 103 LEU A CA 1
ATOM 794 C C . LEU A 1 103 ? 11.355 -2.251 -19.206 1.00 94.81 103 LEU A C 1
ATOM 796 O O . LEU A 1 103 ? 12.142 -1.321 -19.359 1.00 94.81 103 LEU A O 1
ATOM 800 N N . SER A 1 104 ? 10.125 -2.077 -18.712 1.00 92.56 104 SER A N 1
ATOM 801 C CA . SER A 1 104 ? 9.611 -0.767 -18.306 1.00 92.56 104 SER A CA 1
ATOM 802 C C . SER A 1 104 ? 10.444 -0.151 -17.184 1.00 92.56 104 SER A C 1
ATOM 804 O O . SER A 1 104 ? 10.745 1.036 -17.247 1.00 92.56 104 SER A O 1
ATOM 806 N N . CYS A 1 105 ? 10.825 -0.932 -16.169 1.00 92.50 105 CYS A N 1
ATOM 807 C CA . CYS A 1 105 ? 11.676 -0.445 -15.085 1.00 92.50 105 CYS A CA 1
ATOM 808 C C . CYS A 1 105 ? 13.079 -0.079 -15.583 1.00 92.50 105 CYS A C 1
ATOM 810 O O . CYS A 1 105 ? 13.603 0.959 -15.195 1.00 92.50 105 CYS A O 1
ATOM 812 N N . TYR A 1 106 ? 13.661 -0.902 -16.459 1.00 94.00 106 TYR A N 1
ATOM 813 C CA . TYR A 1 106 ? 14.997 -0.679 -17.009 1.00 94.00 106 TYR A CA 1
ATOM 814 C C . TYR A 1 106 ? 15.080 0.568 -17.896 1.00 94.00 106 TYR A C 1
ATOM 816 O O . TYR A 1 106 ? 16.055 1.314 -17.827 1.00 94.00 106 TYR A O 1
ATOM 824 N N . ALA A 1 107 ? 14.054 0.803 -18.718 1.00 92.12 107 ALA A N 1
ATOM 825 C CA . ALA A 1 107 ? 14.010 1.921 -19.656 1.00 92.12 107 ALA A CA 1
ATOM 826 C C . ALA A 1 107 ? 13.612 3.256 -19.005 1.00 92.12 107 ALA A C 1
ATOM 828 O O . ALA A 1 107 ? 13.915 4.317 -19.550 1.00 92.12 107 ALA A O 1
ATOM 829 N N . GLN A 1 108 ? 12.921 3.226 -17.861 1.00 89.38 108 GLN A N 1
ATOM 830 C CA . GLN A 1 108 ? 12.438 4.435 -17.202 1.00 89.38 108 GLN A CA 1
ATOM 831 C C . GLN A 1 108 ? 13.582 5.138 -16.441 1.00 89.38 108 GLN A C 1
ATOM 833 O O . GLN A 1 108 ? 14.184 4.549 -15.537 1.00 89.38 108 GLN A O 1
ATOM 838 N N . PRO A 1 109 ? 13.868 6.424 -16.722 1.00 84.19 109 PRO A N 1
ATOM 839 C CA . PRO A 1 109 ? 14.867 7.194 -15.990 1.00 84.19 109 PRO A CA 1
ATOM 840 C C . PRO A 1 109 ? 14.271 7.672 -14.665 1.00 84.19 109 PRO A C 1
ATOM 842 O O . PRO A 1 109 ? 13.905 8.836 -14.501 1.00 84.19 109 PRO A O 1
ATOM 845 N N . PHE A 1 110 ? 14.106 6.757 -13.713 1.00 81.38 110 PHE A N 1
ATOM 846 C CA . PHE A 1 110 ? 13.681 7.139 -12.374 1.00 81.38 110 PHE A CA 1
ATOM 847 C C . PHE A 1 110 ? 14.668 8.144 -11.749 1.00 81.38 110 PHE A C 1
ATOM 849 O O . PHE A 1 110 ? 15.867 8.145 -12.023 1.00 81.38 110 PHE A O 1
ATOM 856 N N . GLY A 1 111 ? 14.177 9.025 -10.879 1.00 71.62 111 GLY A N 1
ATOM 857 C CA . GLY A 1 111 ? 15.085 9.789 -10.026 1.00 71.62 111 GLY A CA 1
ATOM 858 C C . GLY A 1 111 ? 15.914 8.835 -9.157 1.00 71.62 111 GLY A C 1
ATOM 859 O O . GLY A 1 111 ? 15.456 7.742 -8.820 1.00 71.62 111 GLY A O 1
ATOM 860 N N . TYR A 1 112 ? 17.118 9.249 -8.748 1.00 59.53 112 TYR A N 1
ATOM 861 C CA . TYR A 1 112 ? 17.970 8.461 -7.839 1.00 59.53 112 TYR A CA 1
ATOM 862 C C . TYR A 1 112 ? 17.250 8.054 -6.533 1.00 59.53 112 TYR A C 1
ATOM 864 O O . TYR A 1 112 ? 17.628 7.077 -5.886 1.00 59.53 112 TYR A O 1
ATOM 872 N N . SER A 1 113 ? 16.195 8.773 -6.140 1.00 64.94 113 SER A N 1
ATOM 873 C CA . SER A 1 113 ? 15.385 8.483 -4.962 1.00 64.94 113 SER A CA 1
ATOM 874 C C . SER A 1 113 ? 14.258 7.476 -5.247 1.00 64.94 113 SER A C 1
ATOM 876 O O . SER A 1 113 ? 13.316 7.730 -5.992 1.00 64.94 113 SER A O 1
ATOM 878 N N . GLY A 1 114 ? 14.303 6.330 -4.559 1.00 72.38 114 GLY A N 1
ATOM 879 C CA . GLY A 1 114 ? 13.132 5.470 -4.326 1.00 72.38 114 GLY A CA 1
ATOM 880 C C . GLY A 1 114 ? 13.068 4.145 -5.092 1.00 72.38 114 GLY A C 1
ATOM 881 O O . GLY A 1 114 ? 12.342 3.256 -4.642 1.00 72.38 114 GLY A O 1
ATOM 882 N N . VAL A 1 115 ? 13.832 3.980 -6.178 1.00 85.94 115 VAL A N 1
ATOM 883 C CA . VAL A 1 115 ? 13.921 2.730 -6.971 1.00 85.94 115 VAL A CA 1
ATOM 884 C C . VAL A 1 115 ? 15.350 2.446 -7.482 1.00 85.94 115 VAL A C 1
ATOM 886 O O . VAL A 1 115 ? 15.560 2.221 -8.672 1.00 85.94 115 VAL A O 1
ATOM 889 N N . PRO A 1 116 ? 16.365 2.395 -6.594 1.00 87.50 116 PRO A N 1
ATOM 890 C CA . PRO A 1 116 ? 17.775 2.220 -6.981 1.00 87.50 116 PRO A CA 1
ATOM 891 C C . PRO A 1 116 ? 18.081 0.889 -7.697 1.00 87.50 116 PRO A C 1
ATOM 893 O O . PRO A 1 116 ? 19.151 0.707 -8.272 1.00 87.50 116 PRO A O 1
ATOM 896 N N . TRP A 1 117 ? 17.146 -0.059 -7.659 1.00 89.56 117 TRP A N 1
ATOM 897 C CA . TRP A 1 117 ? 17.240 -1.372 -8.292 1.00 89.56 117 TRP A CA 1
ATOM 898 C C . TRP A 1 117 ? 16.861 -1.365 -9.785 1.00 89.56 117 TRP A C 1
ATOM 900 O O . TRP A 1 117 ? 17.099 -2.359 -10.465 1.00 89.56 117 TRP A O 1
ATOM 910 N N . ALA A 1 118 ? 16.291 -0.279 -10.316 1.00 91.00 118 ALA A N 1
ATOM 911 C CA . ALA A 1 118 ? 15.655 -0.272 -11.634 1.00 91.00 118 ALA A CA 1
ATOM 912 C C . ALA A 1 118 ? 16.621 -0.310 -12.838 1.00 91.00 118 ALA A C 1
ATOM 914 O O . ALA A 1 118 ? 16.181 -0.621 -13.933 1.00 91.00 118 ALA A O 1
ATOM 915 N N . TRP A 1 119 ? 17.927 -0.066 -12.663 1.00 89.06 119 TRP A N 1
ATOM 916 C CA . TRP A 1 119 ? 18.895 0.029 -13.780 1.00 89.06 119 TRP A CA 1
ATOM 917 C C . TRP A 1 119 ? 19.810 -1.181 -13.963 1.00 89.06 119 TRP A C 1
ATOM 919 O O . TRP A 1 119 ? 20.702 -1.174 -14.810 1.00 89.06 119 TRP A O 1
ATOM 929 N N . ARG A 1 120 ? 19.620 -2.239 -13.173 1.00 92.12 120 ARG A N 1
ATOM 930 C CA . ARG A 1 120 ? 20.357 -3.498 -13.332 1.00 92.12 120 ARG A CA 1
ATOM 931 C C . ARG A 1 120 ? 19.363 -4.637 -13.426 1.00 92.12 120 ARG A C 1
ATOM 933 O O . ARG A 1 120 ? 18.655 -4.902 -12.462 1.00 92.12 120 ARG A O 1
ATOM 940 N N . LEU A 1 121 ? 19.356 -5.348 -14.555 1.00 93.75 121 LEU A N 1
ATOM 941 C CA . LEU A 1 121 ? 18.423 -6.456 -14.810 1.00 93.75 121 LEU A CA 1
ATOM 942 C C . LEU A 1 121 ? 18.415 -7.498 -13.680 1.00 93.75 121 LEU A C 1
ATOM 944 O O . LEU A 1 121 ? 17.355 -7.991 -13.310 1.00 93.75 121 LEU A O 1
ATOM 948 N N . GLN A 1 122 ? 19.578 -7.773 -13.080 1.00 96.00 122 GLN A N 1
ATOM 949 C CA . GLN A 1 122 ? 19.682 -8.643 -11.908 1.00 96.00 122 GLN A CA 1
ATOM 950 C C . GLN A 1 122 ? 18.849 -8.126 -10.720 1.00 96.00 122 GLN A C 1
ATOM 952 O O . GLN A 1 122 ? 18.028 -8.865 -10.183 1.00 96.00 122 GLN A O 1
ATOM 957 N N . HIS A 1 123 ? 19.013 -6.855 -10.341 1.00 95.75 123 HIS A N 1
ATOM 958 C CA . HIS A 1 123 ? 18.283 -6.256 -9.218 1.00 95.75 123 HIS A CA 1
ATOM 959 C C . HIS A 1 123 ? 16.779 -6.153 -9.512 1.00 95.75 123 HIS A C 1
ATOM 961 O O . HIS A 1 123 ? 15.951 -6.356 -8.627 1.00 95.75 123 HIS A O 1
ATOM 967 N N . ILE A 1 124 ? 16.404 -5.894 -10.769 1.00 95.69 124 ILE A N 1
ATOM 968 C CA . ILE A 1 124 ? 15.005 -5.944 -11.210 1.00 95.69 124 ILE A CA 1
ATOM 969 C C . ILE A 1 124 ? 14.433 -7.354 -11.014 1.00 95.69 124 ILE A C 1
ATOM 971 O O . ILE A 1 124 ? 13.345 -7.504 -10.461 1.00 95.69 124 ILE A O 1
ATOM 975 N N . GLY A 1 125 ? 15.163 -8.395 -11.424 1.00 96.31 125 GLY A N 1
ATOM 976 C CA . GLY A 1 125 ? 14.753 -9.787 -11.231 1.00 96.31 125 GLY A CA 1
ATOM 977 C C . GLY A 1 125 ? 14.567 -10.150 -9.754 1.00 96.31 125 GLY A C 1
ATOM 978 O O . GLY A 1 125 ? 13.583 -10.798 -9.386 1.00 96.31 125 GLY A O 1
ATOM 979 N N . GLU A 1 126 ? 15.465 -9.681 -8.887 1.00 95.81 126 GLU A N 1
ATOM 980 C CA . GLU A 1 126 ? 15.350 -9.822 -7.430 1.00 95.81 126 GLU A CA 1
ATOM 981 C C . GLU A 1 126 ? 14.093 -9.117 -6.895 1.00 95.81 126 GLU A C 1
ATOM 983 O O . GLU A 1 126 ? 13.322 -9.713 -6.137 1.00 95.81 126 GLU A O 1
ATOM 988 N N . GLN A 1 127 ? 13.825 -7.891 -7.350 1.00 94.31 127 GLN A N 1
ATOM 989 C CA . GLN A 1 127 ? 12.638 -7.128 -6.968 1.00 94.31 127 GLN A CA 1
ATOM 990 C C . GLN A 1 127 ? 11.332 -7.804 -7.415 1.00 94.31 127 GLN A C 1
ATOM 992 O O . GLN A 1 127 ? 10.370 -7.870 -6.641 1.00 94.31 127 GLN A O 1
ATOM 997 N N . LEU A 1 128 ? 11.288 -8.346 -8.635 1.00 94.94 128 LEU A N 1
ATOM 998 C CA . LEU A 1 128 ? 10.130 -9.080 -9.155 1.00 94.94 128 LEU A CA 1
ATOM 999 C C . LEU A 1 128 ? 9.858 -10.349 -8.342 1.00 94.94 128 LEU A C 1
ATOM 1001 O O . LEU A 1 128 ? 8.705 -10.608 -7.984 1.00 94.94 128 LEU A O 1
ATOM 1005 N N . ARG A 1 129 ? 10.911 -11.100 -7.990 1.00 95.62 129 ARG A N 1
ATOM 1006 C CA . ARG A 1 129 ? 10.817 -12.276 -7.111 1.00 95.62 129 ARG A CA 1
ATOM 1007 C C . ARG A 1 129 ? 10.258 -11.919 -5.736 1.00 95.62 129 ARG A C 1
ATOM 1009 O O . ARG A 1 129 ? 9.359 -12.607 -5.254 1.00 95.62 129 ARG A O 1
ATOM 1016 N N . MET A 1 130 ? 10.764 -10.853 -5.112 1.00 94.94 130 MET A N 1
ATOM 1017 C CA . MET A 1 130 ? 10.267 -10.389 -3.810 1.00 94.94 130 MET A CA 1
ATOM 1018 C C . MET A 1 130 ? 8.797 -9.967 -3.884 1.00 94.94 130 MET A C 1
ATOM 1020 O O . MET A 1 130 ? 8.004 -10.341 -3.023 1.00 94.94 130 MET A O 1
ATOM 1024 N N . THR A 1 131 ? 8.417 -9.245 -4.940 1.00 93.62 131 THR A N 1
ATOM 1025 C CA . THR A 1 131 ? 7.036 -8.788 -5.157 1.00 93.62 131 THR A CA 1
ATOM 1026 C C . THR A 1 131 ? 6.078 -9.976 -5.305 1.00 93.62 131 THR A C 1
ATOM 1028 O O . THR A 1 131 ? 5.067 -10.027 -4.608 1.00 93.62 131 THR A O 1
ATOM 1031 N N . HIS A 1 132 ? 6.426 -10.989 -6.108 1.00 93.88 132 HIS A N 1
ATOM 1032 C CA . HIS A 1 132 ? 5.621 -12.213 -6.248 1.00 93.88 132 HIS A CA 1
ATOM 1033 C C . HIS A 1 132 ? 5.544 -13.027 -4.949 1.00 93.88 132 HIS A C 1
ATOM 1035 O O . HIS A 1 132 ? 4.504 -13.607 -4.625 1.00 93.88 132 HIS A O 1
ATOM 1041 N N . ALA A 1 133 ? 6.638 -13.092 -4.184 1.00 95.75 133 ALA A N 1
ATOM 1042 C CA . ALA A 1 133 ? 6.638 -13.767 -2.891 1.00 95.75 133 ALA A CA 1
ATOM 1043 C C . ALA A 1 133 ? 5.675 -13.088 -1.903 1.00 95.75 133 ALA A C 1
ATOM 1045 O O . ALA A 1 133 ? 4.908 -13.780 -1.231 1.00 95.75 133 ALA A O 1
ATOM 1046 N N . LEU A 1 134 ? 5.667 -11.751 -1.861 1.00 95.31 134 LEU A N 1
ATOM 1047 C CA . LEU A 1 134 ? 4.732 -10.978 -1.044 1.00 95.31 134 LEU A CA 1
ATOM 1048 C C . LEU A 1 134 ? 3.289 -11.115 -1.524 1.00 95.31 134 LEU A C 1
ATOM 1050 O O . LEU A 1 134 ? 2.400 -11.286 -0.696 1.00 95.31 134 LEU A O 1
ATOM 1054 N N . GLU A 1 135 ? 3.038 -11.089 -2.833 1.00 93.44 135 GLU A N 1
ATOM 1055 C CA . GLU A 1 135 ? 1.696 -11.319 -3.376 1.00 93.44 135 GLU A CA 1
ATOM 1056 C C . GLU A 1 135 ? 1.148 -12.679 -2.916 1.00 93.44 135 GLU A C 1
ATOM 1058 O O . GLU A 1 135 ? 0.060 -12.748 -2.340 1.00 93.44 135 GLU A O 1
ATOM 1063 N N . ARG A 1 136 ? 1.928 -13.756 -3.093 1.00 94.94 136 ARG A N 1
ATOM 1064 C CA . ARG A 1 136 ? 1.560 -15.102 -2.629 1.00 94.94 136 ARG A CA 1
ATOM 1065 C C . ARG A 1 136 ? 1.303 -15.142 -1.128 1.00 94.94 136 ARG A C 1
ATOM 1067 O O . ARG A 1 136 ? 0.319 -15.738 -0.697 1.00 94.94 136 ARG A O 1
ATOM 1074 N N . HIS A 1 137 ? 2.177 -14.515 -0.344 1.00 96.25 137 HIS A N 1
ATOM 1075 C CA . HIS A 1 137 ? 2.014 -14.432 1.102 1.00 96.25 137 HIS A CA 1
ATOM 1076 C C . HIS A 1 137 ? 0.688 -13.751 1.463 1.00 96.25 137 HIS A C 1
ATOM 1078 O O . HIS A 1 137 ? -0.132 -14.336 2.167 1.00 96.25 137 HIS A O 1
ATOM 1084 N N . TRP A 1 138 ? 0.424 -12.558 0.931 1.00 95.19 138 TRP A N 1
ATOM 1085 C CA . TRP A 1 138 ? -0.785 -11.811 1.266 1.00 95.19 138 TRP A CA 1
ATOM 1086 C C . TRP A 1 138 ? -2.059 -12.479 0.765 1.00 95.19 138 TRP A C 1
ATOM 1088 O O . TRP A 1 138 ? -3.049 -12.485 1.488 1.00 95.19 138 TRP A O 1
ATOM 1098 N N . ARG A 1 139 ? -2.050 -13.121 -0.406 1.00 93.31 139 ARG A N 1
ATOM 1099 C CA . ARG A 1 139 ? -3.194 -13.936 -0.845 1.00 93.31 139 ARG A CA 1
ATOM 1100 C C . ARG A 1 139 ? -3.530 -15.060 0.134 1.00 93.31 139 ARG A C 1
ATOM 1102 O O . ARG A 1 139 ? -4.704 -15.377 0.285 1.00 93.31 139 ARG A O 1
ATOM 1109 N N . ALA A 1 140 ? -2.525 -15.647 0.784 1.00 94.94 140 ALA A N 1
ATOM 1110 C CA . ALA A 1 140 ? -2.726 -16.713 1.762 1.00 94.94 140 ALA A CA 1
ATOM 1111 C C . ALA A 1 140 ? -3.173 -16.196 3.142 1.00 94.94 140 ALA A C 1
ATOM 1113 O O . ALA A 1 140 ? -3.894 -16.899 3.841 1.00 94.94 140 ALA A O 1
ATOM 1114 N N . GLN A 1 141 ? -2.738 -14.997 3.547 1.00 94.25 141 GLN A N 1
ATOM 1115 C CA . GLN A 1 141 ? -3.014 -14.452 4.885 1.00 94.25 141 GLN A CA 1
ATOM 1116 C C . GLN A 1 141 ? -4.261 -13.563 4.956 1.00 94.25 141 GLN A C 1
ATOM 1118 O O . GLN A 1 141 ? -4.850 -13.398 6.023 1.00 94.25 141 GLN A O 1
ATOM 1123 N N . LEU A 1 142 ? -4.652 -12.935 3.847 1.00 92.38 142 LEU A N 1
ATOM 1124 C CA . LEU A 1 142 ? -5.767 -11.997 3.839 1.00 92.38 142 LEU A CA 1
ATOM 1125 C C . LEU A 1 142 ? -7.120 -12.718 3.761 1.00 92.38 142 LEU A C 1
ATOM 1127 O O . LEU A 1 142 ? -7.242 -13.725 3.061 1.00 92.38 142 LEU A O 1
ATOM 1131 N N . PRO A 1 143 ? -8.174 -12.170 4.399 1.00 90.31 143 PRO A N 1
ATOM 1132 C CA . PRO A 1 143 ? -9.527 -12.686 4.233 1.00 90.31 143 PRO A CA 1
ATOM 1133 C C . PRO A 1 143 ? -9.933 -12.770 2.757 1.00 90.31 143 PRO A C 1
ATOM 1135 O O . PRO A 1 143 ? -9.551 -11.933 1.932 1.00 90.31 143 PRO A O 1
ATOM 1138 N N . ARG A 1 144 ? -10.761 -13.760 2.412 1.00 89.44 144 ARG A N 1
ATOM 1139 C CA . ARG A 1 144 ? -11.253 -13.926 1.039 1.00 89.44 144 ARG A CA 1
ATOM 1140 C C . ARG A 1 144 ? -11.962 -12.653 0.559 1.00 89.44 144 ARG A C 1
ATOM 1142 O O . ARG A 1 144 ? -12.764 -12.070 1.281 1.00 89.44 144 ARG A O 1
ATOM 1149 N N . GLY A 1 145 ? -11.656 -12.223 -0.666 1.00 87.19 145 GLY A N 1
ATOM 1150 C CA . GLY A 1 145 ? -12.217 -11.005 -1.268 1.00 87.19 145 GLY A CA 1
ATOM 1151 C C . GLY A 1 145 ? -11.577 -9.696 -0.790 1.00 87.19 145 GLY A C 1
ATOM 1152 O O . GLY A 1 145 ? -11.986 -8.624 -1.227 1.00 87.19 145 GLY A O 1
ATOM 1153 N N . ARG A 1 146 ? -10.565 -9.756 0.086 1.00 90.69 146 ARG A N 1
ATOM 1154 C CA . ARG A 1 146 ? -9.868 -8.567 0.592 1.00 90.69 146 ARG A CA 1
ATOM 1155 C C . ARG A 1 146 ? -8.870 -7.975 -0.401 1.00 90.69 146 ARG A C 1
ATOM 1157 O O . ARG A 1 146 ? -8.683 -6.759 -0.415 1.00 90.69 146 ARG A O 1
ATOM 1164 N N . LEU A 1 147 ? -8.231 -8.845 -1.180 1.00 94.06 147 LEU A N 1
ATOM 1165 C CA . LEU A 1 147 ? -7.250 -8.516 -2.205 1.00 94.06 147 LEU A CA 1
ATOM 1166 C C . LEU A 1 147 ? -7.810 -8.903 -3.573 1.00 94.06 147 LEU A C 1
ATOM 1168 O O . LEU A 1 147 ? -8.024 -10.085 -3.844 1.00 94.06 147 LEU A O 1
ATOM 1172 N N . LEU A 1 148 ? -8.039 -7.901 -4.415 1.00 94.12 148 LEU A N 1
ATOM 1173 C CA . LEU A 1 148 ? -8.340 -8.076 -5.828 1.00 94.12 148 LEU A CA 1
ATOM 1174 C C . LEU A 1 148 ? -7.037 -7.952 -6.613 1.00 94.12 148 LEU A C 1
ATOM 1176 O O . LEU A 1 148 ? -6.391 -6.904 -6.560 1.00 94.12 148 LEU A O 1
ATOM 1180 N N . THR A 1 149 ? -6.675 -8.998 -7.350 1.00 92.69 149 THR A N 1
ATOM 1181 C CA . THR A 1 149 ? -5.551 -8.936 -8.286 1.00 92.69 149 THR A CA 1
ATOM 1182 C C . THR A 1 149 ? -6.067 -8.833 -9.708 1.00 92.69 149 THR A C 1
ATOM 1184 O O . THR A 1 149 ? -6.942 -9.607 -10.088 1.00 92.69 149 THR A O 1
ATOM 1187 N N . LEU A 1 150 ? -5.526 -7.883 -10.466 1.00 93.50 150 LEU A N 1
ATOM 1188 C CA . LEU A 1 150 ? -5.865 -7.635 -11.867 1.00 93.50 150 LEU A CA 1
ATOM 1189 C C . LEU A 1 150 ? -4.609 -7.775 -12.720 1.00 93.50 150 LEU A C 1
ATOM 1191 O O . LEU A 1 150 ? -3.557 -7.286 -12.310 1.00 93.50 150 LEU A O 1
ATOM 1195 N N . HIS A 1 151 ? -4.725 -8.395 -13.888 1.00 93.12 151 HIS A N 1
ATOM 1196 C CA . HIS A 1 151 ? -3.661 -8.428 -14.886 1.00 93.12 151 HIS A CA 1
ATOM 1197 C C . HIS A 1 151 ? -3.806 -7.213 -15.801 1.00 93.12 151 HIS A C 1
ATOM 1199 O O . HIS A 1 151 ? -4.905 -6.886 -16.225 1.00 93.12 151 HIS A O 1
ATOM 1205 N N . TYR A 1 152 ? -2.717 -6.485 -16.028 1.00 91.31 152 TYR A N 1
ATOM 1206 C CA . TYR A 1 152 ? -2.731 -5.227 -16.773 1.00 91.31 152 TYR A CA 1
ATOM 1207 C C . TYR A 1 152 ? -3.097 -5.421 -18.251 1.00 91.31 152 TYR A C 1
ATOM 1209 O O . TYR A 1 152 ? -3.606 -4.504 -18.887 1.00 91.31 152 TYR A O 1
ATOM 1217 N N . GLU A 1 153 ? -2.784 -6.593 -18.791 1.00 89.81 153 GLU A N 1
ATOM 1218 C CA . GLU A 1 153 ? -2.977 -6.966 -20.189 1.00 89.81 153 GLU A CA 1
ATOM 1219 C C . GLU A 1 153 ? -4.406 -7.430 -20.523 1.00 89.81 153 GLU A C 1
ATOM 1221 O O . GLU A 1 153 ? -4.704 -7.647 -21.697 1.00 89.81 153 GLU A O 1
ATOM 1226 N N . GLU A 1 154 ? -5.263 -7.581 -19.511 1.00 83.69 154 GLU A N 1
ATOM 1227 C CA . GLU A 1 154 ? -6.675 -7.979 -19.620 1.00 83.69 154 GLU A CA 1
ATOM 1228 C C . GLU A 1 154 ? -7.613 -6.769 -19.480 1.00 83.69 154 GLU A C 1
ATOM 1230 O O . GLU A 1 154 ? -8.623 -6.725 -20.220 1.00 83.69 154 GLU A O 1
#

pLDDT: mean 92.0, std 5.8, range [59.53, 97.0]

Foldseek 3Di:
DQCVDPLEDELPADCLPPVCVVVVVVCCVVPNLPPLVVLQVSLVVSVVVQQVSQVVVPADPVRTRPYYHNDHPCCLVVVVSCCSNPVPDAAEAEDEDLVVVLVCLCPDPDDCPDCVQSNDSVSSVVVVVVSVVSVVVCVVVPDPNRYHYHYPVD

Secondary structure (DSSP, 8-state):
-GGGSTTEEE--S--SSGGGHHHHHHHHHHH-TT-HHHHHHHHHHHHHHHHHHHHHTT--TTS--SEEE---GGGGGGHHHHHHH-TTPPEEEEE--HHHHHHHHHHS---TTT-TTTT-HHHHHHHHHHHHHHHHHHHHHSPTTSEEEEETT-

InterPro domains:
  IPR026634 Protein-tyrosine sulfotransferase-like [PTHR12788] (1-154)
  IPR027417 P-loop containing nucleoside triphosphate hydrolase [G3DSA:3.40.50.300] (1-154)
  IPR027417 P-loop containing nucleoside triphosphate hydrolase [SSF52540] (1-154)